Protein AF-A0A260Z8G3-F1 (afdb_monomer_lite)

Organism: Caenorhabditis remanei (NCBI:txid31234)

InterPro domains:
  IPR026906 BspA-type LRR region [PF13306] (5-99)
  IPR032675 Leucine-rich repeat domain superfamily [G3DSA:3.80.10.10] (1-115)

pLDDT: mean 90.2, std 15.9, range [36.41, 98.88]

Structure (mmCIF, N/CA/C/O backbone):
data_AF-A0A260Z8G3-F1
#
_entry.id   AF-A0A260Z8G3-F1
#
loop_
_atom_site.group_PDB
_atom_site.id
_atom_site.type_symbol
_atom_site.label_atom_id
_atom_site.label_alt_id
_atom_site.label_comp_id
_atom_site.label_asym_id
_atom_site.label_entity_id
_atom_site.label_seq_id
_atom_site.pdbx_PDB_ins_code
_atom_site.Cartn_x
_atom_site.Cartn_y
_atom_site.Cartn_z
_atom_site.occupancy
_atom_site.B_iso_or_equiv
_atom_site.auth_seq_id
_atom_site.auth_comp_id
_atom_site.auth_asym_id
_atom_site.auth_atom_id
_atom_site.pdbx_PDB_model_num
ATOM 1 N N . MET A 1 1 ? 9.025 -24.567 10.613 1.00 39.12 1 MET A N 1
ATOM 2 C CA . MET A 1 1 ? 9.818 -23.336 10.811 1.00 39.12 1 MET A CA 1
ATOM 3 C C . MET A 1 1 ? 9.577 -22.472 9.582 1.00 39.12 1 MET A C 1
ATOM 5 O O . MET A 1 1 ? 10.111 -22.785 8.528 1.00 39.12 1 MET A O 1
ATOM 9 N N . TYR A 1 2 ? 8.651 -21.513 9.650 1.00 42.75 2 TYR A N 1
ATOM 10 C CA . TYR A 1 2 ? 8.432 -20.571 8.549 1.00 42.75 2 TYR A CA 1
ATOM 11 C C . TYR A 1 2 ? 9.393 -19.409 8.775 1.00 42.75 2 TYR A C 1
ATOM 13 O O . TYR A 1 2 ? 9.319 -18.761 9.815 1.00 42.75 2 TYR A O 1
ATOM 21 N N . PHE A 1 3 ? 10.336 -19.197 7.861 1.00 52.97 3 PHE A N 1
ATOM 22 C CA . PHE A 1 3 ? 11.191 -18.017 7.909 1.00 52.97 3 PHE A CA 1
ATOM 23 C C . PHE A 1 3 ? 10.322 -16.803 7.574 1.00 52.97 3 PHE A C 1
ATOM 25 O O . PHE A 1 3 ? 9.922 -16.635 6.424 1.00 52.97 3 PHE A O 1
ATOM 32 N N . SER A 1 4 ? 9.981 -15.998 8.579 1.00 67.38 4 SER A N 1
ATOM 33 C CA . SER A 1 4 ? 9.451 -14.656 8.359 1.00 67.38 4 SER A CA 1
ATOM 34 C C . SER A 1 4 ? 10.613 -13.747 7.974 1.00 67.38 4 SER A C 1
ATOM 36 O O . SER A 1 4 ? 11.607 -13.678 8.699 1.00 67.38 4 SER A O 1
ATOM 38 N N . CYS A 1 5 ? 10.517 -13.068 6.834 1.00 82.88 5 CYS A N 1
ATOM 39 C CA . CYS A 1 5 ? 11.496 -12.049 6.466 1.00 82.88 5 CYS A CA 1
ATOM 40 C C . CYS A 1 5 ? 11.109 -10.731 7.144 1.00 82.88 5 CYS A C 1
ATOM 42 O O . CYS A 1 5 ? 10.023 -10.209 6.890 1.00 82.88 5 CYS A O 1
ATOM 44 N N . THR A 1 6 ? 11.976 -10.214 8.013 1.00 91.62 6 THR A N 1
ATOM 45 C CA . THR A 1 6 ? 11.782 -8.908 8.651 1.00 91.62 6 THR A CA 1
ATOM 46 C C . THR A 1 6 ? 12.481 -7.831 7.830 1.00 91.62 6 THR A C 1
ATOM 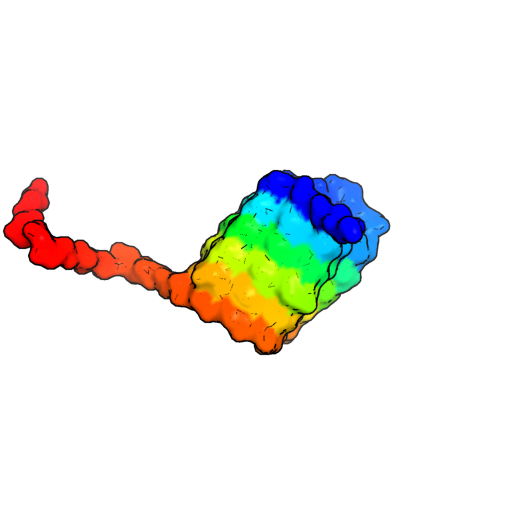48 O O . THR A 1 6 ? 13.683 -7.910 7.581 1.00 91.62 6 THR A O 1
ATOM 51 N N . ILE A 1 7 ? 11.719 -6.823 7.423 1.00 93.75 7 ILE A N 1
ATOM 52 C CA . ILE A 1 7 ? 12.164 -5.642 6.696 1.00 93.75 7 ILE A CA 1
ATOM 53 C C . ILE A 1 7 ? 11.903 -4.450 7.613 1.00 93.75 7 ILE A C 1
ATOM 55 O O . ILE A 1 7 ? 10.758 -4.066 7.833 1.00 93.75 7 ILE A O 1
ATOM 59 N N . SER A 1 8 ? 12.956 -3.847 8.158 1.00 94.94 8 SER A N 1
ATOM 60 C CA . SER A 1 8 ? 12.785 -2.726 9.092 1.00 94.94 8 SER A CA 1
ATOM 61 C C . SER A 1 8 ? 12.137 -1.510 8.429 1.00 94.94 8 SER A C 1
ATOM 63 O O . SER A 1 8 ? 11.346 -0.807 9.047 1.00 94.94 8 SER A O 1
ATOM 65 N N . SER A 1 9 ? 12.443 -1.249 7.158 1.00 96.56 9 SER A N 1
ATOM 66 C CA . SER A 1 9 ? 11.779 -0.183 6.417 1.00 96.56 9 SER A CA 1
ATOM 67 C C . SER A 1 9 ? 11.845 -0.409 4.913 1.00 96.56 9 SER A C 1
ATOM 69 O O . SER A 1 9 ? 12.883 -0.812 4.386 1.00 96.56 9 SER A O 1
ATOM 71 N N . LEU A 1 10 ? 10.751 -0.093 4.222 1.00 98.00 10 LEU A N 1
ATOM 72 C CA . LEU A 1 10 ? 10.799 0.294 2.817 1.00 98.00 10 LEU A CA 1
ATOM 73 C C . LEU A 1 10 ? 11.046 1.800 2.771 1.00 98.00 10 LEU A C 1
ATOM 75 O O . LEU A 1 10 ? 10.143 2.588 3.050 1.00 98.00 10 LEU A O 1
ATOM 79 N N . ALA A 1 11 ? 12.293 2.172 2.488 1.00 97.88 11 ALA A N 1
ATOM 80 C CA . ALA A 1 11 ? 12.735 3.560 2.437 1.00 97.88 11 ALA A CA 1
ATOM 81 C C . ALA A 1 11 ? 12.078 4.324 1.270 1.00 97.88 11 ALA A C 1
ATOM 83 O O . ALA A 1 11 ? 11.607 3.690 0.321 1.00 97.88 11 ALA A O 1
ATOM 84 N N . PRO A 1 12 ? 12.079 5.670 1.289 1.00 98.25 12 PRO A N 1
ATOM 85 C CA . PRO A 1 12 ? 11.629 6.462 0.153 1.00 98.25 12 PRO A CA 1
ATOM 86 C C . PRO A 1 12 ? 12.313 6.008 -1.135 1.00 98.25 12 PRO A C 1
ATOM 88 O O . PRO A 1 12 ? 13.532 5.830 -1.175 1.00 98.25 12 PRO A O 1
ATOM 91 N N . VAL A 1 13 ? 11.522 5.843 -2.192 1.00 96.94 13 VAL A N 1
ATOM 92 C CA . VAL A 1 13 ? 11.999 5.449 -3.518 1.00 96.94 13 VAL A CA 1
ATOM 93 C C . VAL A 1 13 ? 12.770 4.114 -3.536 1.00 96.94 13 VAL A C 1
ATOM 95 O O . VAL A 1 13 ? 13.640 3.905 -4.382 1.00 96.94 13 VAL A O 1
ATOM 98 N N . ALA A 1 14 ? 12.455 3.183 -2.626 1.00 96.44 14 ALA A N 1
ATOM 99 C CA . ALA A 1 14 ? 13.163 1.905 -2.463 1.00 96.44 14 ALA A CA 1
ATOM 100 C C . ALA A 1 14 ? 13.238 1.049 -3.740 1.00 96.44 14 ALA A C 1
ATOM 102 O O . ALA A 1 14 ? 14.128 0.209 -3.868 1.00 96.44 14 ALA A O 1
ATOM 103 N N . PHE A 1 15 ? 12.315 1.263 -4.678 1.00 94.69 15 PHE A N 1
ATOM 104 C CA . PHE A 1 15 ? 12.211 0.515 -5.930 1.00 94.69 15 PHE A CA 1
ATOM 105 C C . PHE A 1 15 ? 12.584 1.346 -7.168 1.00 94.69 15 PHE A C 1
ATOM 107 O O . PHE A 1 15 ? 12.354 0.904 -8.295 1.00 94.69 15 PHE A O 1
ATOM 114 N N . ALA A 1 16 ? 13.170 2.540 -6.995 1.00 89.38 16 ALA A N 1
ATOM 115 C CA . ALA A 1 16 ? 13.643 3.332 -8.130 1.00 89.38 16 ALA A CA 1
ATOM 116 C C . ALA A 1 16 ? 14.647 2.548 -8.984 1.00 89.38 16 ALA A C 1
ATOM 118 O O . ALA A 1 16 ? 15.552 1.884 -8.482 1.00 89.38 16 ALA A O 1
ATOM 119 N N . GLY A 1 17 ? 14.501 2.672 -10.302 1.00 86.19 17 GLY A N 1
ATOM 120 C CA . GLY A 1 17 ? 15.370 2.015 -11.278 1.00 86.19 17 GLY A CA 1
ATOM 121 C C . GLY A 1 17 ? 14.935 0.600 -11.670 1.00 86.19 17 GLY A C 1
ATOM 122 O O . GLY A 1 17 ? 15.459 0.074 -12.655 1.00 86.19 17 GLY A O 1
ATOM 123 N N . LEU A 1 18 ? 13.945 0.008 -10.987 1.00 88.31 18 LEU A N 1
ATOM 124 C CA . LEU A 1 18 ? 13.310 -1.248 -11.401 1.00 88.31 18 LEU A CA 1
ATOM 125 C C . LEU A 1 18 ? 12.391 -1.004 -12.611 1.00 88.31 18 LEU A C 1
ATOM 127 O O . LEU A 1 18 ? 11.181 -0.886 -12.491 1.00 88.31 18 LEU A O 1
ATOM 131 N N . SER A 1 19 ? 13.001 -0.884 -13.788 1.00 80.88 19 SER A N 1
ATOM 132 C CA . SER A 1 19 ? 12.357 -0.470 -15.048 1.00 80.88 19 SER A CA 1
ATOM 133 C C . SER A 1 19 ? 11.759 -1.612 -15.878 1.00 80.88 19 SER A C 1
ATOM 135 O O . SER A 1 19 ? 11.148 -1.354 -16.906 1.00 80.88 19 SER A O 1
ATOM 137 N N . HIS A 1 20 ? 11.978 -2.863 -15.470 1.00 85.50 20 HIS A N 1
ATOM 138 C CA . HIS A 1 20 ? 11.602 -4.062 -16.230 1.00 85.50 20 HIS A CA 1
ATOM 139 C C . HIS A 1 20 ? 10.971 -5.121 -15.315 1.00 85.50 20 HIS A C 1
ATOM 141 O O . HIS A 1 20 ? 11.243 -6.312 -15.464 1.00 85.50 20 HIS A O 1
ATOM 147 N N . ILE A 1 21 ? 10.235 -4.686 -14.290 1.00 91.94 21 ILE A N 1
ATOM 148 C CA . ILE A 1 21 ? 9.548 -5.599 -13.378 1.00 91.94 21 ILE A CA 1
ATOM 149 C C . ILE A 1 21 ? 8.050 -5.531 -13.655 1.00 91.94 21 ILE A C 1
ATOM 151 O O . ILE A 1 21 ? 7.493 -4.444 -13.705 1.00 91.94 21 ILE A O 1
ATOM 155 N N . ASP A 1 22 ? 7.410 -6.688 -13.780 1.00 95.12 22 ASP A N 1
ATOM 156 C CA . ASP A 1 22 ? 5.950 -6.759 -13.940 1.00 95.12 22 ASP A CA 1
ATOM 157 C C . ASP A 1 22 ? 5.273 -7.033 -12.586 1.00 95.12 22 ASP A C 1
ATOM 159 O O . ASP A 1 22 ? 4.118 -6.689 -12.346 1.00 95.12 22 ASP A O 1
ATOM 163 N N . HIS A 1 23 ? 6.014 -7.654 -11.660 1.00 96.50 23 HIS A N 1
ATOM 164 C CA . HIS A 1 23 ? 5.489 -8.193 -10.411 1.00 96.50 23 HIS A CA 1
ATOM 165 C C . HIS A 1 23 ? 6.380 -7.860 -9.210 1.00 96.50 23 HIS A C 1
ATOM 167 O O . HIS A 1 23 ? 7.575 -8.163 -9.212 1.00 96.50 23 HIS A O 1
ATOM 173 N N . LEU A 1 24 ? 5.782 -7.340 -8.134 1.00 95.81 24 LEU A N 1
ATOM 174 C CA . LEU A 1 24 ? 6.442 -7.110 -6.846 1.00 9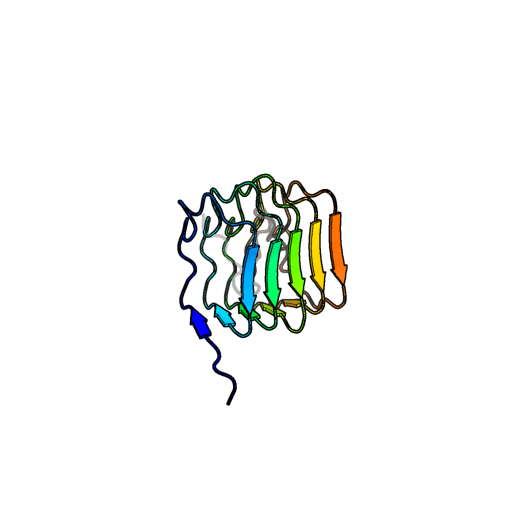5.81 24 LEU A CA 1
ATOM 175 C C . LEU A 1 24 ? 5.673 -7.789 -5.711 1.00 95.81 24 LEU A C 1
ATOM 177 O O . LEU A 1 24 ? 4.500 -7.504 -5.482 1.00 95.81 24 LEU A O 1
ATOM 181 N N . TRP A 1 25 ? 6.311 -8.740 -5.027 1.00 95.38 25 TRP A N 1
ATOM 182 C CA . TRP A 1 25 ? 5.642 -9.622 -4.068 1.00 95.38 25 TRP A CA 1
ATOM 183 C C . TRP A 1 25 ? 6.270 -9.504 -2.675 1.00 95.38 25 TRP A C 1
ATOM 185 O O . TRP A 1 25 ? 7.463 -9.749 -2.501 1.00 95.38 25 TRP A O 1
ATOM 195 N N . PHE A 1 26 ? 5.445 -9.225 -1.667 1.00 95.44 26 PHE A N 1
ATOM 196 C CA . PHE A 1 26 ? 5.795 -9.281 -0.247 1.00 95.44 26 PHE A CA 1
ATOM 197 C C . PHE A 1 26 ? 5.004 -10.411 0.402 1.00 95.44 26 PHE A C 1
ATOM 199 O O . PHE A 1 26 ? 3.783 -10.318 0.544 1.00 95.44 26 PHE A O 1
ATOM 206 N N . ARG A 1 27 ? 5.683 -11.499 0.777 1.00 95.06 27 ARG A N 1
ATOM 207 C CA . ARG A 1 27 ? 5.030 -12.719 1.260 1.00 95.06 27 ARG A CA 1
ATOM 208 C C . ARG A 1 27 ? 5.638 -13.218 2.558 1.00 95.06 27 ARG A C 1
ATOM 210 O O . ARG A 1 27 ? 6.838 -13.473 2.603 1.00 95.06 27 ARG A O 1
ATOM 217 N N . ASN A 1 28 ? 4.788 -13.497 3.550 1.00 94.81 28 ASN A N 1
ATOM 218 C CA . ASN A 1 28 ? 5.218 -13.969 4.872 1.00 94.81 28 ASN A CA 1
ATOM 219 C C . ASN A 1 28 ? 6.289 -13.038 5.473 1.00 94.81 28 ASN A C 1
ATOM 221 O O . ASN A 1 28 ? 7.320 -13.491 5.980 1.00 94.81 28 ASN A O 1
ATOM 225 N N . SER A 1 29 ? 6.062 -11.732 5.352 1.00 95.12 29 SER A N 1
ATOM 226 C CA . SER A 1 29 ? 7.012 -10.700 5.761 1.00 95.12 29 SER A CA 1
ATOM 227 C C . SER A 1 29 ? 6.473 -9.899 6.939 1.00 95.12 29 SER A C 1
ATOM 229 O O . SER A 1 29 ? 5.265 -9.736 7.102 1.00 95.12 29 SER A O 1
ATOM 231 N N . GLN A 1 30 ? 7.385 -9.358 7.736 1.00 96.75 30 GLN A N 1
ATOM 232 C CA . GLN A 1 30 ? 7.091 -8.270 8.656 1.00 96.75 30 GLN A CA 1
ATOM 233 C C . GLN A 1 30 ? 7.795 -7.020 8.142 1.00 96.75 30 GLN A C 1
ATOM 235 O O . GLN A 1 30 ? 9.007 -7.044 7.952 1.00 96.75 30 GLN A O 1
ATOM 240 N N . ILE A 1 31 ? 7.042 -5.954 7.901 1.00 98.00 31 ILE A N 1
ATOM 241 C CA . ILE A 1 31 ? 7.556 -4.659 7.465 1.00 98.00 31 ILE A CA 1
ATOM 242 C C . ILE A 1 31 ? 7.256 -3.660 8.575 1.00 98.00 31 ILE A C 1
ATOM 244 O O . ILE A 1 31 ? 6.091 -3.359 8.814 1.00 98.00 31 ILE A O 1
ATOM 248 N N . ASP A 1 32 ? 8.262 -3.139 9.271 1.00 98.12 32 ASP A N 1
ATOM 249 C CA . ASP A 1 32 ? 7.961 -2.248 10.400 1.00 98.12 32 ASP A CA 1
ATOM 250 C C . ASP A 1 32 ? 7.415 -0.900 9.899 1.00 98.12 32 ASP A C 1
ATOM 252 O O . ASP A 1 32 ? 6.427 -0.396 10.435 1.00 98.12 32 ASP A O 1
ATOM 256 N N . VAL A 1 33 ? 7.995 -0.347 8.826 1.00 98.69 33 VAL A N 1
ATOM 257 C CA . VAL A 1 33 ? 7.549 0.920 8.222 1.00 98.69 33 VAL A CA 1
ATOM 258 C C . VAL A 1 33 ? 7.589 0.871 6.694 1.00 98.69 33 VAL A C 1
ATOM 260 O O . VAL A 1 33 ? 8.621 0.557 6.100 1.00 98.69 33 VAL A O 1
ATOM 263 N N . ILE A 1 34 ? 6.491 1.261 6.048 1.00 98.81 34 ILE A N 1
ATOM 264 C CA . ILE A 1 34 ? 6.482 1.691 4.647 1.00 98.81 34 ILE A CA 1
ATOM 265 C C . ILE A 1 34 ? 6.536 3.215 4.647 1.00 98.81 34 ILE A C 1
ATOM 267 O O . ILE A 1 34 ? 5.550 3.869 4.996 1.00 98.81 34 ILE A O 1
ATOM 271 N N . ALA A 1 35 ? 7.708 3.761 4.323 1.00 98.81 35 ALA A N 1
ATOM 272 C CA . ALA A 1 35 ? 7.970 5.185 4.457 1.00 98.81 35 ALA A CA 1
ATOM 273 C C . ALA A 1 35 ? 7.253 6.011 3.382 1.00 98.81 35 ALA A C 1
ATOM 275 O O . ALA A 1 35 ? 6.859 5.490 2.333 1.00 98.81 35 ALA A O 1
ATOM 276 N N . MET A 1 36 ? 7.128 7.318 3.621 1.00 98.62 36 MET A N 1
ATOM 277 C CA . MET A 1 36 ? 6.651 8.272 2.616 1.00 98.62 36 MET A CA 1
ATOM 278 C C . MET A 1 36 ? 7.382 8.078 1.273 1.00 98.62 36 MET A C 1
ATOM 280 O O . MET A 1 36 ? 8.608 7.999 1.228 1.00 98.62 36 MET A O 1
ATOM 284 N N . GLU A 1 37 ? 6.623 8.032 0.173 1.00 98.19 37 GLU A N 1
ATOM 285 C CA . GLU A 1 37 ? 7.143 7.846 -1.190 1.00 98.19 37 GLU A CA 1
ATOM 286 C C . GLU A 1 37 ? 7.943 6.540 -1.413 1.00 98.19 37 GLU A C 1
ATOM 288 O O . GLU A 1 37 ? 8.719 6.450 -2.364 1.00 98.19 37 GLU A O 1
ATOM 293 N N . ALA A 1 38 ? 7.762 5.494 -0.595 1.00 98.50 38 ALA A N 1
ATOM 294 C CA . ALA A 1 38 ? 8.496 4.229 -0.740 1.00 98.50 38 ALA A CA 1
ATOM 295 C C . ALA A 1 38 ? 8.364 3.578 -2.131 1.00 98.50 38 ALA A C 1
ATOM 297 O O . ALA A 1 38 ? 9.328 3.002 -2.639 1.00 98.50 38 ALA A O 1
ATOM 298 N N . PHE A 1 39 ? 7.194 3.708 -2.762 1.00 97.56 39 PHE A N 1
ATOM 299 C CA . PHE A 1 39 ? 6.896 3.153 -4.090 1.00 97.56 39 PHE A CA 1
ATOM 300 C C . PHE A 1 39 ? 6.933 4.191 -5.225 1.00 97.56 39 PHE A C 1
ATOM 302 O O . PHE A 1 39 ? 6.522 3.904 -6.349 1.00 97.56 39 PHE A O 1
ATOM 309 N N . HIS A 1 40 ? 7.420 5.401 -4.952 1.00 95.69 40 HIS A N 1
ATOM 310 C CA . HIS A 1 40 ? 7.482 6.476 -5.940 1.00 95.69 40 HIS A CA 1
ATOM 311 C C . HIS A 1 40 ? 8.310 6.052 -7.171 1.00 95.69 40 HIS A C 1
ATOM 313 O O . HIS A 1 40 ? 9.354 5.412 -7.043 1.00 95.69 40 HIS A O 1
ATOM 319 N N . TYR A 1 41 ? 7.827 6.435 -8.358 1.00 94.06 41 TYR A N 1
ATOM 320 C CA . TYR A 1 41 ? 8.375 6.132 -9.688 1.00 94.06 41 TYR A CA 1
ATOM 321 C C . TYR A 1 41 ? 8.165 4.705 -10.189 1.00 94.06 41 TYR A C 1
ATOM 323 O O . TYR A 1 41 ? 8.643 4.390 -11.278 1.00 94.06 41 TYR A O 1
ATOM 331 N N . LEU A 1 42 ? 7.433 3.853 -9.469 1.00 94.38 42 LEU A N 1
ATOM 332 C CA . LEU A 1 42 ? 6.964 2.616 -10.082 1.00 94.38 42 LEU A CA 1
ATOM 333 C C . LEU A 1 42 ? 5.961 2.932 -11.190 1.00 94.38 42 LEU A C 1
ATOM 335 O O . LEU A 1 42 ? 4.977 3.648 -10.981 1.00 94.38 42 LEU A O 1
ATOM 339 N N . THR A 1 43 ? 6.244 2.392 -12.372 1.00 94.19 43 THR A N 1
ATOM 340 C CA . THR A 1 43 ? 5.430 2.568 -13.573 1.00 94.19 43 THR A CA 1
ATOM 341 C C . THR A 1 43 ? 5.275 1.249 -14.310 1.00 94.19 43 THR A C 1
ATOM 343 O O . THR A 1 43 ? 6.268 0.530 -14.403 1.00 94.19 43 THR A O 1
ATOM 346 N N . ASN A 1 44 ? 4.108 0.999 -14.910 1.00 95.00 44 ASN A N 1
ATOM 347 C CA . ASN A 1 44 ? 3.831 -0.198 -15.721 1.00 95.00 44 ASN A CA 1
ATOM 348 C C . ASN A 1 44 ? 4.051 -1.500 -14.937 1.00 95.00 44 ASN A C 1
ATOM 350 O O . ASN A 1 44 ? 4.856 -2.337 -15.331 1.00 95.00 44 ASN A O 1
ATOM 354 N N . ILE A 1 45 ? 3.371 -1.626 -13.795 1.00 96.38 45 ILE A N 1
ATOM 355 C CA . ILE A 1 45 ? 3.427 -2.825 -12.953 1.00 96.38 45 ILE A CA 1
ATOM 356 C C . ILE A 1 45 ? 2.085 -3.536 -13.036 1.00 96.38 45 ILE A C 1
ATOM 358 O O . ILE A 1 45 ? 1.063 -2.957 -12.668 1.00 96.38 45 ILE A O 1
ATOM 362 N N . ASP A 1 46 ? 2.100 -4.809 -13.409 1.00 97.56 46 ASP A N 1
ATOM 363 C CA . ASP A 1 46 ? 0.888 -5.617 -13.448 1.00 97.56 46 ASP A CA 1
ATOM 364 C C . ASP A 1 46 ? 0.392 -5.895 -12.017 1.00 97.56 46 ASP A C 1
ATOM 366 O O . ASP A 1 46 ? -0.776 -5.692 -11.693 1.00 97.56 46 ASP A O 1
ATOM 370 N N . TYR A 1 47 ? 1.283 -6.334 -11.115 1.00 97.75 47 TYR A N 1
ATOM 371 C CA . TYR A 1 47 ? 0.885 -6.709 -9.752 1.00 97.75 47 TYR A CA 1
ATOM 372 C C . TYR A 1 47 ? 1.881 -6.278 -8.675 1.00 97.75 47 TYR A C 1
ATOM 374 O O . TYR A 1 47 ? 3.033 -6.717 -8.646 1.00 97.75 47 TYR A O 1
ATOM 382 N N . ILE A 1 48 ? 1.386 -5.535 -7.685 1.00 98.06 48 ILE A N 1
ATOM 383 C CA . ILE A 1 48 ? 2.010 -5.397 -6.366 1.00 98.06 48 ILE A CA 1
ATOM 384 C C . ILE A 1 48 ? 1.172 -6.205 -5.373 1.00 98.06 48 ILE A C 1
ATOM 386 O O . ILE A 1 48 ? 0.003 -5.901 -5.138 1.00 98.06 48 ILE A O 1
ATOM 390 N N . TYR A 1 49 ? 1.757 -7.249 -4.788 1.00 97.94 49 TYR A N 1
ATOM 391 C CA . TYR A 1 49 ? 1.032 -8.214 -3.962 1.00 97.94 49 TYR A CA 1
ATOM 392 C C . TYR A 1 49 ? 1.625 -8.316 -2.557 1.00 97.94 49 TYR A C 1
ATOM 394 O O . TYR A 1 49 ? 2.776 -8.717 -2.383 1.00 97.94 49 TYR A O 1
ATOM 402 N N . PHE A 1 50 ? 0.816 -8.033 -1.541 1.00 98.12 50 PHE A N 1
ATOM 403 C CA . PHE A 1 50 ? 1.095 -8.330 -0.141 1.00 98.12 50 PHE A CA 1
ATOM 404 C C . PHE A 1 50 ? 0.270 -9.549 0.283 1.00 98.12 50 PHE A C 1
ATOM 406 O O . PHE A 1 50 ? -0.956 -9.543 0.171 1.00 98.12 50 PHE A O 1
ATOM 413 N N . HIS A 1 51 ? 0.942 -10.594 0.771 1.00 96.62 51 HIS A N 1
ATOM 414 C CA . HIS A 1 51 ? 0.325 -11.847 1.206 1.00 96.62 51 HIS A CA 1
ATOM 415 C C . HIS A 1 51 ? 0.849 -12.285 2.567 1.00 96.62 51 HIS A C 1
ATOM 417 O O . HIS A 1 51 ? 2.047 -12.559 2.694 1.00 96.62 51 HIS A O 1
ATOM 423 N N . LYS A 1 52 ? -0.035 -12.459 3.555 1.00 95.38 52 LYS A N 1
ATOM 424 C CA . LYS A 1 52 ? 0.361 -12.868 4.914 1.00 95.38 52 LYS A CA 1
ATOM 425 C C . LYS A 1 52 ? 1.480 -11.982 5.462 1.00 95.38 52 LYS A C 1
ATOM 427 O O . LYS A 1 52 ? 2.541 -12.468 5.856 1.00 95.38 52 LYS A O 1
ATOM 432 N N . THR A 1 53 ? 1.264 -10.675 5.401 1.00 97.12 53 THR A N 1
ATOM 433 C CA . THR A 1 53 ? 2.255 -9.663 5.765 1.00 97.12 53 THR A CA 1
ATOM 434 C C . THR A 1 53 ? 1.752 -8.859 6.950 1.00 97.12 53 THR A C 1
ATOM 436 O O . THR A 1 53 ? 0.593 -8.447 6.981 1.00 97.12 53 THR A O 1
ATOM 439 N N . LYS A 1 54 ? 2.648 -8.609 7.904 1.00 97.94 54 LYS A N 1
ATOM 440 C CA . LYS A 1 54 ? 2.425 -7.665 8.996 1.00 97.94 54 LYS A CA 1
ATOM 441 C C . LYS A 1 54 ? 3.130 -6.354 8.682 1.00 97.94 54 LYS A C 1
ATOM 443 O O . LYS A 1 54 ? 4.317 -6.371 8.369 1.00 97.94 54 LYS A O 1
ATOM 448 N N . ILE A 1 55 ? 2.415 -5.241 8.765 1.00 98.62 55 ILE A N 1
ATOM 449 C CA . ILE A 1 55 ? 2.937 -3.901 8.511 1.00 98.62 55 ILE A CA 1
ATOM 450 C C . ILE A 1 55 ? 2.753 -3.066 9.778 1.00 98.62 55 ILE A C 1
ATOM 452 O O . ILE A 1 55 ? 1.636 -2.919 10.263 1.00 98.62 55 ILE A O 1
ATOM 456 N N . GLY A 1 56 ? 3.829 -2.522 10.340 1.00 98.62 56 GLY A N 1
ATOM 457 C CA . GLY A 1 56 ? 3.734 -1.678 11.534 1.00 98.62 56 GLY A CA 1
ATOM 458 C C . GLY A 1 56 ? 3.056 -0.344 11.222 1.00 98.62 56 GLY A C 1
ATOM 459 O O . GLY A 1 56 ? 2.011 -0.024 11.788 1.00 98.62 56 GLY A O 1
ATOM 460 N N . ARG A 1 57 ? 3.623 0.419 10.283 1.00 98.81 57 ARG A N 1
ATOM 461 C CA . ARG A 1 57 ? 3.107 1.728 9.862 1.00 98.81 57 ARG A CA 1
ATOM 462 C C . ARG A 1 57 ? 3.193 1.923 8.351 1.00 98.81 57 ARG A C 1
ATOM 464 O O . ARG A 1 57 ? 4.227 1.647 7.747 1.00 98.81 57 ARG A O 1
ATOM 471 N N . ILE A 1 58 ? 2.125 2.452 7.764 1.00 98.88 58 ILE A N 1
ATOM 472 C CA . ILE A 1 58 ? 2.089 3.008 6.410 1.00 98.88 58 ILE A CA 1
ATOM 473 C C . ILE A 1 58 ? 2.007 4.524 6.553 1.00 98.88 58 ILE A C 1
ATOM 475 O O . ILE A 1 58 ? 1.002 5.054 7.030 1.00 98.88 58 ILE A O 1
ATOM 479 N N . GLU A 1 59 ? 3.082 5.207 6.180 1.00 98.75 59 GLU A N 1
ATOM 480 C CA . GLU A 1 59 ? 3.178 6.659 6.317 1.00 98.75 59 GLU A CA 1
ATOM 481 C C . GLU A 1 59 ? 2.361 7.399 5.253 1.00 98.75 59 GLU A C 1
ATOM 483 O O . GLU A 1 59 ? 1.960 6.847 4.218 1.00 98.75 59 GLU A O 1
ATOM 488 N N . ARG A 1 60 ? 2.127 8.691 5.496 1.00 98.50 60 ARG A N 1
ATOM 489 C CA . ARG A 1 60 ? 1.466 9.570 4.538 1.00 98.50 60 ARG A CA 1
ATOM 490 C C . ARG A 1 60 ? 2.186 9.495 3.197 1.00 98.50 60 ARG A C 1
ATOM 492 O O . ARG A 1 60 ? 3.409 9.599 3.125 1.00 98.50 60 ARG A O 1
ATOM 499 N N . LYS A 1 61 ? 1.415 9.353 2.114 1.00 98.38 61 LYS A N 1
ATOM 500 C CA . LYS A 1 61 ? 1.928 9.256 0.737 1.00 98.38 61 LYS A CA 1
ATOM 501 C C . LYS A 1 61 ? 2.924 8.107 0.499 1.00 98.38 61 LYS A C 1
ATOM 503 O O . LYS A 1 61 ? 3.693 8.166 -0.464 1.00 98.38 61 LYS A O 1
ATOM 508 N N . ALA A 1 62 ? 2.926 7.063 1.329 1.00 98.75 62 ALA A N 1
ATOM 509 C CA . ALA A 1 62 ? 3.790 5.891 1.163 1.00 98.75 62 ALA A CA 1
ATOM 510 C C . ALA A 1 62 ? 3.667 5.224 -0.221 1.00 98.75 62 ALA A C 1
ATOM 512 O O . ALA A 1 62 ? 4.667 4.842 -0.829 1.00 98.75 62 ALA A O 1
ATOM 513 N N . PHE A 1 63 ? 2.445 5.159 -0.747 1.00 98.44 63 PHE A N 1
ATOM 514 C CA . PHE A 1 63 ? 2.111 4.626 -2.065 1.00 98.44 63 PHE A CA 1
ATOM 515 C C . PHE A 1 63 ? 1.767 5.742 -3.051 1.00 98.44 63 PHE A C 1
ATOM 517 O O . PHE A 1 63 ? 0.874 5.556 -3.869 1.00 98.44 63 PHE A O 1
ATOM 524 N N . SER A 1 64 ? 2.384 6.921 -2.956 1.00 97.12 64 SER A N 1
ATOM 525 C CA . SER A 1 64 ? 2.103 8.035 -3.874 1.00 97.12 64 SER A CA 1
ATOM 526 C C . SER A 1 64 ? 2.904 7.951 -5.175 1.00 97.12 64 SER A C 1
ATOM 528 O O . SER A 1 64 ? 3.999 7.386 -5.208 1.00 97.12 64 SER A O 1
ATOM 530 N N . LYS A 1 65 ? 2.369 8.570 -6.237 1.00 95.75 65 LYS A N 1
ATOM 531 C CA . LYS A 1 65 ? 3.023 8.733 -7.547 1.00 95.75 65 LYS A CA 1
ATOM 532 C C . LYS A 1 65 ? 3.495 7.409 -8.168 1.00 95.75 65 LYS A C 1
ATOM 534 O O . LYS A 1 65 ? 4.581 7.339 -8.751 1.00 95.75 65 LYS A O 1
ATOM 539 N N . MET A 1 66 ? 2.677 6.371 -8.024 1.00 96.19 66 MET A N 1
ATOM 540 C CA . MET A 1 66 ? 2.745 5.168 -8.850 1.00 96.19 66 MET A CA 1
ATOM 541 C C . MET A 1 66 ? 1.842 5.370 -10.068 1.00 96.19 66 MET A C 1
ATOM 543 O O . MET A 1 66 ? 0.741 5.905 -9.923 1.00 96.19 66 MET A O 1
ATOM 547 N N . TYR A 1 67 ? 2.285 4.953 -11.250 1.00 95.50 67 TYR A N 1
ATOM 548 C CA . TYR A 1 67 ? 1.541 5.177 -12.493 1.00 95.50 67 TYR A CA 1
ATOM 549 C C . TYR A 1 67 ? 1.346 3.873 -13.257 1.00 95.50 67 TYR A C 1
ATOM 551 O O . TYR A 1 67 ? 2.270 3.075 -13.341 1.00 95.50 67 TYR A O 1
ATOM 559 N N . GLN A 1 68 ? 0.174 3.676 -13.866 1.00 95.62 68 GLN A N 1
ATOM 560 C CA . GLN A 1 68 ? -0.115 2.468 -14.655 1.00 95.62 68 GLN A CA 1
ATOM 561 C C . GLN A 1 68 ? 0.136 1.185 -13.840 1.00 95.62 68 GLN A C 1
ATOM 563 O O . GLN A 1 68 ? 0.923 0.326 -14.238 1.00 95.62 68 GLN A O 1
ATOM 568 N N . ILE A 1 69 ? -0.457 1.123 -12.645 1.00 97.62 69 ILE A N 1
ATOM 569 C CA . ILE A 1 69 ? -0.446 -0.079 -11.812 1.00 97.62 69 ILE A CA 1
ATOM 570 C C . ILE A 1 69 ? -1.764 -0.805 -12.040 1.00 97.62 69 ILE A C 1
ATOM 572 O O . ILE A 1 69 ? -2.815 -0.249 -11.717 1.00 97.62 69 ILE A O 1
ATOM 576 N N . ASP A 1 70 ? -1.727 -2.028 -12.559 1.00 98.31 70 ASP A N 1
ATOM 577 C CA . ASP A 1 70 ? -2.967 -2.753 -12.844 1.00 98.31 70 ASP A CA 1
ATOM 578 C C . ASP A 1 70 ? -3.613 -3.226 -11.533 1.00 98.31 70 ASP A C 1
ATOM 580 O O . ASP A 1 70 ? -4.797 -2.990 -11.273 1.00 98.31 70 ASP A O 1
ATOM 584 N N . HIS A 1 71 ? -2.812 -3.825 -10.648 1.00 98.50 71 HIS A N 1
ATOM 585 C CA . HIS A 1 71 ? -3.319 -4.436 -9.426 1.00 98.50 71 HIS A CA 1
ATOM 586 C C . HIS A 1 71 ? -2.433 -4.165 -8.203 1.00 98.50 71 HIS A C 1
ATOM 588 O O . HIS A 1 71 ? -1.268 -4.563 -8.147 1.00 98.50 71 HIS A O 1
ATOM 594 N N . LEU A 1 72 ? -3.018 -3.564 -7.162 1.00 98.62 72 LEU A N 1
ATOM 595 C CA . LEU A 1 72 ? -2.436 -3.498 -5.819 1.00 98.62 72 LE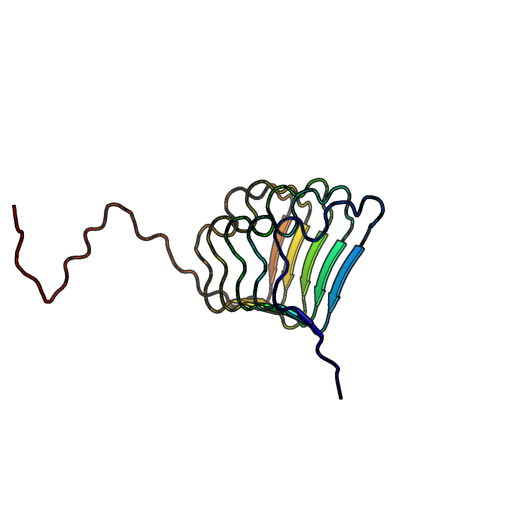U A CA 1
ATOM 596 C C . LEU A 1 72 ? -3.286 -4.317 -4.851 1.00 98.62 72 LEU A C 1
ATOM 598 O O . LEU A 1 72 ? -4.407 -3.939 -4.503 1.00 98.62 72 LEU A O 1
ATOM 602 N N . TYR A 1 73 ? -2.746 -5.443 -4.398 1.00 98.56 73 TYR A N 1
ATOM 603 C CA . TYR A 1 73 ? -3.479 -6.419 -3.602 1.00 98.56 73 TYR A CA 1
ATOM 604 C C . TYR A 1 73 ? -2.873 -6.599 -2.211 1.00 98.56 73 TYR A C 1
ATOM 606 O O . TYR A 1 73 ? -1.704 -6.944 -2.063 1.00 98.56 73 TYR A O 1
ATOM 614 N N . PHE A 1 74 ? -3.713 -6.452 -1.191 1.00 98.31 74 PHE A N 1
ATOM 615 C CA . PHE A 1 74 ? -3.466 -6.881 0.181 1.00 98.31 74 PHE A CA 1
ATOM 616 C C . PHE A 1 74 ? -4.408 -8.046 0.467 1.00 98.31 74 PHE A C 1
ATOM 618 O O . PHE A 1 74 ? -5.614 -7.839 0.613 1.00 98.31 74 PHE A O 1
ATOM 625 N N . LYS A 1 75 ? -3.885 -9.275 0.479 1.00 96.12 75 LYS A N 1
ATOM 626 C CA . LYS A 1 75 ? -4.706 -10.489 0.566 1.00 96.12 75 LYS A CA 1
ATOM 627 C C . LYS A 1 75 ? -4.186 -11.475 1.601 1.00 96.12 75 LYS A C 1
ATOM 629 O O . LYS A 1 75 ? -2.982 -11.647 1.757 1.00 96.12 75 LYS A O 1
ATOM 634 N N . ASP A 1 76 ? -5.120 -12.186 2.224 1.00 91.19 76 ASP A N 1
ATOM 635 C CA . ASP A 1 76 ? -4.889 -13.306 3.140 1.00 91.19 76 ASP A CA 1
ATOM 636 C C . ASP A 1 76 ? -4.048 -12.939 4.374 1.00 91.19 76 ASP A C 1
ATOM 638 O O . ASP A 1 76 ? -2.820 -13.027 4.362 1.00 91.19 76 ASP A O 1
ATOM 642 N N . SER A 1 77 ? -4.727 -12.613 5.477 1.00 92.88 77 SER A N 1
ATOM 643 C CA . SER A 1 77 ? -4.114 -12.335 6.787 1.00 92.88 77 SER A CA 1
ATOM 644 C C . SER A 1 77 ? -3.115 -11.180 6.742 1.00 92.88 77 SER A C 1
ATOM 646 O O . SER A 1 77 ? -1.924 -11.351 7.008 1.00 92.88 77 SER A O 1
ATOM 648 N N . ILE A 1 78 ? -3.613 -9.997 6.395 1.00 98.00 78 ILE A N 1
ATOM 649 C CA . ILE A 1 78 ? -2.833 -8.764 6.465 1.00 98.00 78 ILE A CA 1
ATOM 650 C C . ILE A 1 78 ? -3.142 -8.062 7.786 1.00 98.00 78 ILE A C 1
ATOM 652 O O . ILE A 1 78 ? -4.302 -7.787 8.086 1.00 98.00 78 ILE A O 1
ATOM 656 N N . GLU A 1 79 ? -2.102 -7.758 8.555 1.00 98.31 79 GLU A N 1
ATOM 657 C CA . GLU A 1 79 ? -2.195 -6.957 9.779 1.00 98.31 79 GLU A CA 1
ATOM 658 C C . GLU A 1 79 ? -1.476 -5.631 9.554 1.00 98.31 79 GLU A C 1
ATOM 660 O O . GLU A 1 79 ? -0.303 -5.631 9.182 1.00 98.31 79 GLU A O 1
ATOM 665 N N . ILE A 1 80 ? -2.155 -4.510 9.790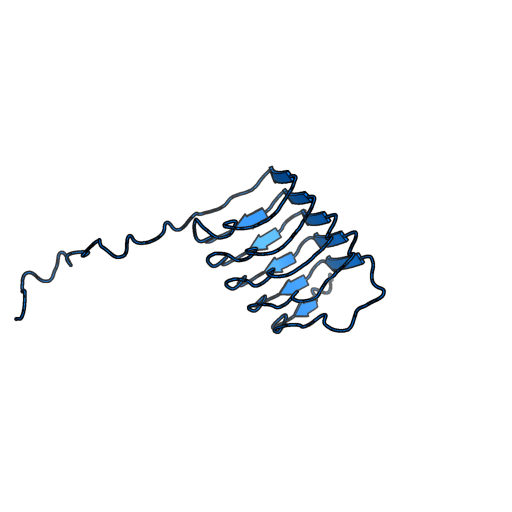 1.00 98.69 80 ILE A N 1
ATOM 666 C CA . ILE A 1 80 ? -1.570 -3.172 9.692 1.00 98.69 80 ILE A CA 1
ATOM 667 C C . ILE A 1 80 ? -1.791 -2.441 11.016 1.00 98.69 80 ILE A C 1
ATOM 669 O O . ILE A 1 80 ? -2.930 -2.271 11.439 1.00 98.69 80 ILE A O 1
ATOM 673 N N . GLY A 1 81 ? -0.717 -1.996 11.668 1.00 98.69 81 GLY A N 1
ATOM 674 C CA . GLY A 1 81 ? -0.819 -1.236 12.917 1.00 98.69 81 GLY A CA 1
ATOM 675 C C . GLY A 1 81 ? -1.397 0.159 12.682 1.00 98.69 81 GLY A C 1
ATOM 676 O O . GLY A 1 81 ? -2.407 0.537 13.268 1.00 98.69 81 GLY A O 1
ATOM 677 N N . MET A 1 82 ? -0.797 0.929 11.773 1.00 98.56 82 MET A N 1
ATOM 678 C CA . MET A 1 82 ? -1.270 2.280 11.470 1.00 98.56 82 MET A CA 1
ATOM 679 C C . MET A 1 82 ? -1.202 2.622 9.982 1.00 98.56 82 MET A C 1
ATOM 681 O O . MET A 1 82 ? -0.200 2.330 9.330 1.00 98.56 82 MET A O 1
ATOM 685 N N . ILE A 1 83 ? -2.228 3.305 9.470 1.00 98.75 83 ILE A N 1
ATOM 686 C CA . ILE A 1 83 ? -2.197 3.998 8.176 1.00 98.75 83 ILE A CA 1
ATOM 687 C C . ILE A 1 83 ? -2.439 5.490 8.389 1.00 98.75 83 ILE A C 1
ATOM 689 O O . ILE A 1 83 ? -3.464 5.902 8.934 1.00 98.75 83 ILE A O 1
ATOM 693 N N . GLU A 1 84 ? -1.495 6.305 7.938 1.00 98.25 84 GLU A N 1
ATOM 694 C CA . GLU A 1 84 ? -1.600 7.761 7.981 1.00 98.25 84 GLU A CA 1
ATOM 695 C C . GLU A 1 84 ? -2.464 8.325 6.837 1.00 98.25 84 GLU A C 1
ATOM 697 O O . GLU A 1 84 ? -2.898 7.623 5.919 1.00 98.25 84 GLU A O 1
ATOM 702 N N . SER A 1 85 ? -2.740 9.628 6.897 1.00 97.38 85 SER A N 1
ATOM 703 C CA . SER A 1 85 ? -3.548 10.330 5.899 1.00 97.38 85 SER A CA 1
ATOM 704 C C . SER A 1 85 ? -2.942 10.241 4.497 1.00 97.38 85 SER A C 1
ATOM 706 O O . SER A 1 85 ? -1.725 10.223 4.335 1.00 97.38 85 SER A O 1
ATOM 708 N N . GLU A 1 86 ? -3.786 10.228 3.459 1.00 97.81 86 GLU A N 1
ATOM 709 C CA . GLU A 1 86 ? -3.352 10.318 2.056 1.00 97.81 86 GLU A CA 1
ATOM 710 C C . GLU A 1 86 ? -2.281 9.279 1.646 1.00 97.81 86 GLU A C 1
ATOM 712 O O . GLU A 1 86 ? -1.457 9.546 0.767 1.00 97.81 86 GLU A O 1
ATOM 717 N N . ALA A 1 87 ? -2.255 8.099 2.275 1.00 98.62 87 ALA A N 1
ATOM 718 C CA . ALA A 1 87 ? -1.256 7.054 2.034 1.00 98.62 87 ALA A CA 1
ATOM 719 C C . ALA A 1 87 ? -1.111 6.678 0.545 1.00 98.62 87 ALA A C 1
ATOM 721 O O . ALA A 1 87 ? -0.000 6.400 0.092 1.00 98.62 87 ALA A O 1
ATOM 722 N N . PHE A 1 88 ? -2.206 6.741 -0.220 1.00 98.44 88 PHE A N 1
ATOM 723 C CA . PHE A 1 88 ? -2.267 6.399 -1.650 1.00 98.44 88 PHE A CA 1
ATOM 724 C C . PHE A 1 88 ? -2.458 7.613 -2.579 1.00 98.44 88 PHE A C 1
ATOM 726 O O . PHE A 1 88 ? -2.726 7.454 -3.770 1.00 98.44 88 PHE A O 1
ATOM 733 N N . SER A 1 89 ? -2.351 8.836 -2.051 1.00 97.88 89 SER A N 1
ATOM 734 C CA . SER A 1 89 ? -2.658 10.054 -2.808 1.00 97.88 89 SER A CA 1
ATOM 735 C C . SER A 1 89 ? -1.763 10.216 -4.039 1.00 97.88 89 SER A C 1
ATOM 737 O O . SER A 1 89 ? -0.537 10.159 -3.944 1.00 97.88 89 SER A O 1
ATOM 739 N N . GLY A 1 90 ? -2.372 10.560 -5.174 1.00 97.00 90 GLY A N 1
ATOM 740 C CA . GLY A 1 90 ? -1.670 10.878 -6.419 1.00 97.00 90 GLY A CA 1
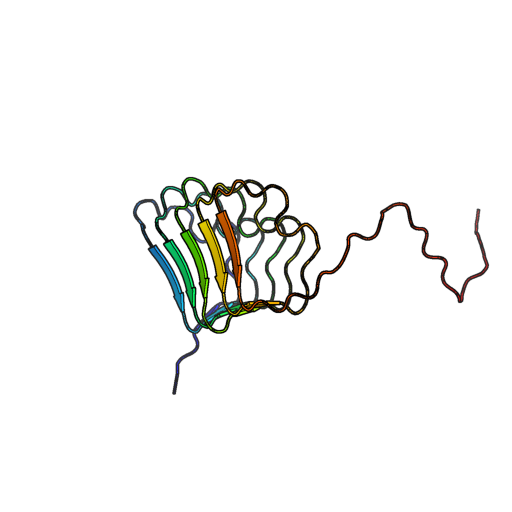ATOM 741 C C . GLY A 1 90 ? -1.131 9.661 -7.170 1.00 97.00 90 GLY A C 1
ATOM 742 O O . GLY A 1 90 ? -0.247 9.828 -8.006 1.00 97.00 90 GLY A O 1
ATOM 743 N N . SER A 1 91 ? -1.619 8.462 -6.857 1.00 97.50 91 SER A N 1
ATOM 744 C CA . SER A 1 91 ? -1.301 7.237 -7.596 1.00 97.50 91 SER A CA 1
ATOM 745 C C . SER A 1 91 ? -2.445 6.800 -8.489 1.00 97.50 91 SER A C 1
ATOM 747 O O . SER A 1 91 ? -3.607 6.974 -8.126 1.00 97.50 91 SER A O 1
ATOM 749 N N . GLN A 1 92 ? -2.084 6.204 -9.624 1.00 98.06 92 GLN A N 1
ATOM 750 C CA . GLN A 1 92 ? -2.992 5.633 -10.612 1.00 98.06 92 GLN A CA 1
ATOM 751 C C . GLN A 1 92 ? -2.942 4.110 -10.527 1.00 98.06 92 GLN A C 1
ATOM 753 O O . GLN A 1 92 ? -1.938 3.497 -10.902 1.00 98.06 92 GLN A O 1
ATOM 758 N N . ILE A 1 93 ? -4.008 3.519 -9.993 1.00 98.06 93 ILE A N 1
ATOM 759 C CA . ILE A 1 93 ? -4.107 2.085 -9.711 1.00 98.06 93 ILE A CA 1
ATOM 760 C C . ILE A 1 93 ? -5.437 1.577 -10.255 1.00 98.06 93 ILE A C 1
ATOM 762 O O . ILE A 1 93 ? -6.482 1.928 -9.718 1.00 98.06 93 ILE A O 1
ATOM 766 N N . ASP A 1 94 ? -5.438 0.723 -11.269 1.00 98.44 94 ASP A N 1
ATOM 767 C CA . ASP A 1 94 ? -6.685 0.218 -11.848 1.00 98.44 94 ASP A CA 1
ATOM 768 C C . ASP A 1 94 ? -7.538 -0.498 -10.794 1.00 98.44 94 ASP A C 1
ATOM 770 O O . ASP A 1 94 ? -8.702 -0.139 -10.595 1.00 98.44 94 ASP A O 1
ATOM 774 N N . GLU A 1 95 ? -6.954 -1.441 -10.053 1.00 98.62 95 GLU A N 1
ATOM 775 C CA . GLU A 1 95 ? -7.654 -2.160 -8.996 1.00 98.62 95 GLU A CA 1
ATOM 776 C C . GLU A 1 95 ? -6.864 -2.221 -7.679 1.00 98.62 95 GLU A C 1
ATOM 778 O O . GLU A 1 95 ? -5.812 -2.854 -7.577 1.00 98.62 95 GLU A O 1
ATOM 783 N N . LEU A 1 96 ? -7.427 -1.618 -6.629 1.00 98.56 96 LEU A N 1
ATOM 784 C CA . LEU A 1 96 ? -6.990 -1.786 -5.245 1.00 98.56 96 LEU A CA 1
ATOM 785 C C . LEU A 1 96 ? -7.909 -2.789 -4.538 1.00 98.56 96 LEU A C 1
ATOM 787 O O . LEU A 1 96 ? -9.085 -2.504 -4.314 1.00 98.56 96 LEU A O 1
ATOM 791 N N . ILE A 1 97 ? -7.375 -3.945 -4.135 1.00 98.56 97 ILE A N 1
ATOM 792 C CA . ILE A 1 97 ? -8.115 -4.922 -3.318 1.00 98.56 97 ILE A CA 1
ATOM 793 C C . ILE A 1 97 ? -7.464 -5.064 -1.950 1.00 98.56 97 ILE A C 1
ATOM 795 O O . ILE A 1 97 ? -6.296 -5.432 -1.837 1.00 98.56 97 ILE A O 1
ATOM 799 N N . MET A 1 98 ? -8.271 -4.879 -0.913 1.00 98.25 98 MET A N 1
ATOM 800 C CA . MET A 1 98 ? -7.977 -5.296 0.451 1.00 98.25 98 MET A CA 1
ATOM 801 C C . MET A 1 98 ? -8.953 -6.419 0.818 1.00 98.25 98 MET A C 1
ATOM 803 O O . MET A 1 98 ? -10.156 -6.185 0.903 1.00 98.25 98 MET A O 1
ATOM 807 N N . ASP A 1 99 ? -8.452 -7.645 0.980 1.00 97.62 99 ASP A N 1
ATOM 808 C CA . ASP A 1 99 ? -9.253 -8.815 1.359 1.00 97.62 99 ASP A CA 1
ATOM 809 C C . ASP A 1 99 ? -8.635 -9.544 2.557 1.00 97.62 99 ASP A C 1
ATOM 811 O O . ASP A 1 99 ? -7.512 -10.049 2.482 1.00 97.62 99 ASP A O 1
ATOM 815 N N . GLY A 1 100 ? -9.358 -9.588 3.677 1.00 96.62 100 GLY A N 1
ATOM 816 C CA . GLY A 1 100 ? -8.843 -10.174 4.917 1.00 96.62 100 GLY A CA 1
ATOM 817 C C . GLY A 1 100 ? -7.768 -9.302 5.572 1.00 96.62 100 GLY A C 1
ATOM 818 O O . GLY A 1 100 ? -6.731 -9.815 6.005 1.00 96.62 100 GLY A O 1
ATOM 819 N N . VAL A 1 101 ? -8.004 -7.985 5.597 1.00 98.38 101 VAL A N 1
ATOM 820 C CA . VAL A 1 101 ? -7.099 -6.979 6.176 1.00 98.38 101 VAL A CA 1
ATOM 821 C C . VAL A 1 101 ? -7.644 -6.476 7.510 1.00 98.38 101 VAL A C 1
ATOM 823 O O . VAL A 1 101 ? -8.752 -5.944 7.573 1.00 98.38 101 VAL A O 1
ATOM 826 N N . THR A 1 102 ? -6.841 -6.577 8.562 1.00 98.44 102 THR A N 1
ATOM 827 C CA . THR A 1 102 ? -7.106 -5.937 9.854 1.00 98.44 102 THR A CA 1
ATOM 828 C C . THR A 1 102 ? -6.201 -4.723 10.001 1.00 98.44 102 THR A C 1
ATOM 830 O O . THR A 1 102 ? -4.985 -4.843 9.869 1.00 98.44 102 THR A O 1
ATOM 833 N N . ILE A 1 103 ? -6.789 -3.563 10.280 1.00 98.44 103 ILE A N 1
ATOM 834 C CA . ILE A 1 103 ? -6.081 -2.301 10.484 1.00 98.44 103 ILE A CA 1
ATOM 835 C C . ILE A 1 103 ? -6.431 -1.766 11.873 1.00 98.44 103 ILE A C 1
ATOM 837 O O . ILE A 1 103 ? -7.594 -1.440 12.129 1.00 98.44 103 ILE A O 1
ATOM 841 N N . GLU A 1 104 ? -5.438 -1.685 12.763 1.00 98.38 104 GLU A N 1
ATOM 842 C CA . GLU A 1 104 ? -5.643 -1.239 14.151 1.00 98.38 104 GLU A CA 1
ATOM 843 C C . GLU A 1 104 ? -5.979 0.258 14.229 1.00 98.38 104 GLU A C 1
ATOM 845 O O . GLU A 1 104 ? -6.741 0.667 15.100 1.00 98.38 104 GLU A O 1
ATOM 850 N N . SER A 1 105 ? -5.445 1.073 13.314 1.00 98.00 105 SER A N 1
ATOM 851 C CA . SER A 1 105 ? -5.751 2.501 13.197 1.00 98.00 105 SER A CA 1
ATOM 852 C C . SER A 1 105 ? -5.513 3.007 11.773 1.00 98.00 105 SER A C 1
ATOM 854 O O . SER A 1 105 ? -4.422 2.861 11.228 1.00 98.00 105 SER A O 1
ATOM 856 N N . ALA A 1 106 ? -6.510 3.623 11.146 1.00 98.38 106 ALA A N 1
ATOM 857 C CA . ALA A 1 106 ? -6.357 4.294 9.858 1.00 98.38 106 ALA A CA 1
ATOM 858 C C . ALA A 1 106 ? -6.961 5.691 9.911 1.00 98.38 106 ALA A C 1
ATOM 860 O O . ALA A 1 106 ? -8.119 5.854 10.280 1.00 98.38 106 ALA A O 1
ATOM 861 N N . HIS A 1 107 ? -6.207 6.701 9.498 1.00 97.44 107 HIS A N 1
ATOM 862 C CA . HIS A 1 107 ? -6.754 8.041 9.327 1.00 97.44 107 HIS A CA 1
ATOM 863 C C . HIS A 1 107 ? -7.860 8.043 8.255 1.00 97.44 107 HIS A C 1
ATOM 865 O O . HIS A 1 107 ? -7.658 7.467 7.192 1.00 97.44 107 HIS A O 1
ATOM 871 N N . ASP A 1 108 ? -8.994 8.714 8.475 1.00 96.19 108 ASP A N 1
ATOM 872 C CA . ASP A 1 108 ? -10.176 8.683 7.585 1.00 96.19 108 ASP A CA 1
ATOM 873 C C . ASP A 1 108 ? -9.900 9.067 6.110 1.00 96.19 108 ASP A C 1
ATOM 875 O O . ASP A 1 108 ? -10.564 8.575 5.199 1.00 96.19 108 ASP A O 1
ATOM 879 N N . THR A 1 109 ? -8.882 9.891 5.852 1.00 96.81 109 THR A N 1
ATOM 880 C CA . THR A 1 109 ? -8.436 10.285 4.5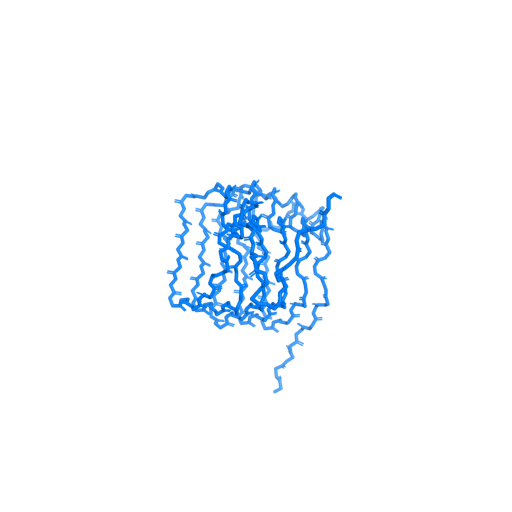03 1.00 96.81 109 THR A CA 1
ATOM 881 C C . THR A 1 109 ? -7.333 9.413 3.898 1.00 96.81 109 THR A C 1
ATOM 883 O O . THR A 1 109 ? -6.700 9.830 2.929 1.00 96.81 109 THR A O 1
ATOM 886 N N . PHE A 1 110 ? -7.039 8.222 4.420 1.00 97.94 110 PHE A N 1
ATOM 887 C CA . PHE A 1 110 ? -5.934 7.407 3.889 1.00 97.94 110 PHE A CA 1
ATOM 888 C C . PHE A 1 110 ? -6.070 7.052 2.393 1.00 97.94 110 PHE A C 1
ATOM 890 O O . PHE A 1 110 ? -5.062 6.960 1.693 1.00 97.94 110 PHE A O 1
ATOM 897 N N . LEU A 1 111 ? -7.304 6.929 1.888 1.00 97.75 111 LEU A N 1
ATOM 898 C CA . LEU A 1 111 ? -7.619 6.716 0.466 1.00 97.75 111 LEU A CA 1
ATOM 899 C C . LEU A 1 111 ? -7.893 8.014 -0.313 1.00 97.75 111 LEU A C 1
ATOM 901 O O . LEU A 1 111 ? -8.286 7.965 -1.475 1.00 97.75 111 LEU A O 1
ATOM 905 N N . LEU A 1 112 ? -7.735 9.188 0.298 1.00 96.81 112 LEU A N 1
ATOM 906 C CA . LEU A 1 112 ? -8.021 10.450 -0.378 1.00 96.81 112 LEU A CA 1
ATOM 907 C C . LEU A 1 112 ? -7.059 10.663 -1.560 1.00 96.81 112 LEU A C 1
ATOM 909 O O . LEU A 1 112 ? -5.850 10.470 -1.430 1.00 96.81 112 LEU A O 1
ATOM 913 N N . ASN A 1 113 ? -7.608 11.119 -2.690 1.00 97.25 113 ASN A N 1
ATOM 914 C CA . ASN A 1 113 ? -6.889 11.432 -3.933 1.00 97.25 113 ASN A CA 1
ATOM 915 C C . ASN A 1 113 ? -6.177 10.242 -4.600 1.00 97.25 113 ASN A C 1
ATOM 917 O O . ASN A 1 113 ? -5.222 10.452 -5.352 1.00 97.25 113 ASN A O 1
ATOM 921 N N . ILE A 1 114 ? -6.604 9.007 -4.339 1.00 97.38 114 ILE A N 1
ATOM 922 C CA . ILE A 1 114 ? -6.246 7.878 -5.202 1.00 97.38 114 ILE A CA 1
ATOM 923 C C . ILE A 1 114 ? -7.036 7.968 -6.518 1.00 97.38 114 ILE A C 1
ATOM 925 O O . ILE A 1 114 ? -8.245 8.197 -6.503 1.00 97.38 114 ILE A O 1
ATOM 929 N N . ASP A 1 115 ? -6.358 7.794 -7.651 1.00 97.94 115 ASP A N 1
ATOM 930 C CA . ASP A 1 115 ? -6.983 7.612 -8.962 1.00 97.94 115 ASP A CA 1
ATOM 931 C C . ASP A 1 115 ? -7.092 6.105 -9.209 1.00 97.94 115 ASP A C 1
ATOM 933 O O . ASP A 1 115 ? -6.120 5.447 -9.582 1.00 97.94 115 ASP A O 1
ATOM 937 N N . SER A 1 116 ? -8.250 5.528 -8.883 1.00 97.31 116 SER A N 1
ATOM 938 C CA . SER A 1 116 ? -8.482 4.096 -9.043 1.00 97.31 116 SER A CA 1
ATOM 939 C C . SER A 1 116 ? -9.815 3.796 -9.698 1.00 97.31 116 SER A C 1
ATOM 941 O O . SER A 1 116 ? -10.829 4.407 -9.360 1.00 97.31 116 SER A O 1
ATOM 943 N N . LYS A 1 117 ? -9.824 2.828 -10.625 1.00 97.50 117 LYS A N 1
ATOM 944 C CA . LYS A 1 117 ? -11.061 2.387 -11.285 1.00 97.50 117 LYS A CA 1
ATOM 945 C C . LYS A 1 117 ? -11.928 1.595 -10.315 1.00 97.50 117 LYS A C 1
ATOM 947 O O . LYS A 1 117 ? -13.139 1.788 -10.289 1.00 97.50 117 LYS A O 1
ATOM 952 N N . ASN A 1 118 ? -11.310 0.725 -9.516 1.00 96.88 118 ASN A N 1
ATOM 953 C CA . ASN A 1 118 ? -11.988 -0.128 -8.551 1.00 96.88 118 ASN A CA 1
ATOM 954 C C . ASN A 1 118 ? -11.205 -0.184 -7.237 1.00 96.88 118 ASN A C 1
ATOM 956 O O . ASN A 1 118 ? -10.072 -0.650 -7.191 1.00 96.88 118 ASN A O 1
ATOM 960 N N . THR A 1 119 ? -11.848 0.208 -6.139 1.00 97.81 119 THR A N 1
ATOM 961 C CA . THR A 1 119 ? -11.344 -0.042 -4.784 1.00 97.81 119 THR A CA 1
ATOM 962 C C . THR A 1 119 ? -12.308 -0.970 -4.061 1.00 97.81 119 THR A C 1
ATOM 964 O O . THR A 1 119 ? -13.482 -0.649 -3.882 1.00 97.81 119 THR A O 1
ATOM 967 N N . ILE A 1 120 ? -11.820 -2.143 -3.666 1.00 98.06 120 ILE A N 1
ATOM 968 C CA . ILE A 1 120 ? -12.617 -3.216 -3.076 1.00 98.06 120 ILE A CA 1
ATOM 969 C C . ILE A 1 120 ? -12.057 -3.545 -1.696 1.00 98.06 120 ILE A C 1
ATOM 971 O O . ILE A 1 120 ? -10.899 -3.931 -1.559 1.00 98.06 120 ILE A O 1
ATOM 975 N N . MET A 1 121 ? -12.914 -3.458 -0.682 1.00 96.94 121 MET A N 1
ATOM 976 C CA . MET A 1 121 ? -12.615 -3.878 0.685 1.00 96.94 121 MET A CA 1
ATOM 977 C C . MET A 1 121 ? -13.542 -5.026 1.069 1.00 96.94 121 MET A C 1
ATOM 979 O O . MET A 1 121 ? -14.763 -4.868 1.092 1.00 96.94 121 MET A O 1
ATOM 983 N N . LYS A 1 122 ? -12.970 -6.198 1.334 1.00 96.56 122 LYS A N 1
ATOM 984 C CA . LYS A 1 122 ? -13.684 -7.426 1.698 1.00 96.56 122 LYS A CA 1
ATOM 985 C C . LYS A 1 122 ? -13.075 -7.996 2.963 1.00 96.56 122 LYS A C 1
ATOM 987 O O . LYS A 1 122 ? -11.862 -8.001 3.125 1.00 96.56 122 LYS A O 1
ATOM 992 N N . ASN A 1 123 ? -13.917 -8.493 3.864 1.00 96.75 123 ASN A N 1
ATOM 993 C CA . ASN A 1 123 ? -13.447 -9.131 5.097 1.00 96.75 123 ASN A CA 1
ATOM 994 C C . ASN A 1 123 ? -12.429 -8.258 5.865 1.00 96.75 123 ASN A C 1
ATOM 996 O O . ASN A 1 123 ? -11.477 -8.774 6.445 1.00 96.75 123 ASN A O 1
ATOM 1000 N N . CYS A 1 124 ? -12.598 -6.931 5.810 1.00 96.56 124 CYS A N 1
ATOM 1001 C CA . CYS A 1 124 ? -11.708 -5.982 6.462 1.00 96.56 124 CYS A CA 1
ATOM 1002 C C . CYS A 1 124 ? -12.265 -5.575 7.827 1.00 96.56 124 CYS A C 1
ATOM 1004 O O . CYS A 1 124 ? -13.464 -5.335 7.965 1.00 96.56 124 CYS A O 1
ATOM 1006 N N . SER A 1 125 ? -11.381 -5.428 8.808 1.00 97.62 125 SER A N 1
ATOM 1007 C CA . SER A 1 125 ? -11.678 -4.785 10.088 1.00 97.62 125 SER A CA 1
ATOM 1008 C C . SER A 1 125 ? -10.797 -3.550 10.202 1.00 97.62 125 SER A C 1
ATOM 1010 O O . SER A 1 125 ? -9.589 -3.686 10.356 1.00 97.62 125 SER A O 1
ATOM 1012 N N . ILE A 1 126 ? -11.379 -2.357 10.082 1.00 97.12 126 ILE A N 1
ATOM 1013 C CA . ILE A 1 126 ? -10.637 -1.091 10.022 1.00 97.12 126 ILE A CA 1
ATOM 1014 C C . ILE A 1 126 ? -11.183 -0.159 11.097 1.00 97.12 126 ILE A C 1
ATOM 1016 O O . ILE A 1 126 ? -12.360 0.202 11.060 1.00 97.12 126 ILE A O 1
ATOM 1020 N N . TYR A 1 127 ? -10.333 0.251 12.035 1.00 97.00 127 TYR A N 1
ATOM 1021 C CA . TYR A 1 127 ? -10.665 1.320 12.971 1.00 97.00 127 TYR A CA 1
ATOM 1022 C C . TYR A 1 127 ? -10.262 2.670 12.372 1.00 97.00 127 TYR A C 1
ATOM 1024 O O . TYR A 1 127 ? -9.076 2.955 12.202 1.00 97.00 127 TYR A O 1
ATOM 1032 N N . LEU A 1 128 ? -11.252 3.491 12.015 1.00 96.38 128 LEU A N 1
ATOM 1033 C CA . LEU A 1 128 ? -11.012 4.807 11.429 1.00 96.38 128 LEU A CA 1
ATOM 1034 C C . LEU A 1 128 ? -10.824 5.867 12.514 1.00 96.38 128 LEU A C 1
ATOM 1036 O O . LEU A 1 128 ? -11.676 6.037 13.385 1.00 96.38 128 LEU A O 1
ATOM 1040 N N . VAL A 1 129 ? -9.733 6.618 12.408 1.00 94.56 129 VAL A N 1
ATOM 1041 C CA . VAL A 1 129 ? -9.471 7.816 13.200 1.00 94.56 129 VAL A CA 1
ATOM 1042 C C . VAL A 1 129 ? -9.913 9.029 12.377 1.00 94.56 129 VAL A C 1
ATOM 1044 O O . VAL A 1 129 ? -9.321 9.293 11.325 1.00 94.56 129 VAL A O 1
ATOM 1047 N N . PRO A 1 130 ? -10.959 9.754 12.808 1.00 88.06 130 PRO A N 1
ATOM 1048 C CA . PRO A 1 130 ? -11.440 10.925 12.089 1.00 88.06 130 PRO A CA 1
ATOM 1049 C C . PRO A 1 130 ? -10.417 12.059 12.154 1.00 88.06 130 PRO A C 1
ATOM 1051 O O . PRO A 1 130 ? -9.671 12.189 13.130 1.00 88.06 130 PRO A O 1
ATOM 1054 N N . ARG A 1 131 ? -10.428 12.932 11.144 1.00 80.19 131 ARG A N 1
ATOM 1055 C CA . ARG A 1 131 ? -9.743 14.226 11.247 1.00 80.19 131 ARG A CA 1
ATOM 1056 C C . ARG A 1 131 ? -10.261 14.970 12.470 1.00 80.19 131 ARG A C 1
ATOM 1058 O O . ARG A 1 131 ? -11.464 15.196 12.587 1.00 80.19 131 ARG A O 1
ATOM 1065 N N . LYS A 1 132 ? -9.356 15.403 13.350 1.00 72.44 132 LYS A N 1
ATOM 1066 C CA . LYS A 1 132 ? -9.693 16.470 14.292 1.00 72.44 132 LYS A CA 1
ATOM 1067 C C . LYS A 1 132 ? -9.996 17.706 13.452 1.00 72.44 132 LYS A C 1
ATOM 1069 O O . LYS A 1 132 ? -9.151 18.131 12.666 1.00 72.44 132 LYS A O 1
ATOM 1074 N N . GLU A 1 133 ? -11.210 18.235 13.549 1.00 59.12 133 GLU A N 1
ATOM 1075 C CA . GLU A 1 133 ? -11.515 19.533 12.958 1.00 59.12 133 GLU A CA 1
ATOM 1076 C C . GLU A 1 133 ? -10.536 20.549 13.560 1.00 59.12 133 GLU A C 1
ATOM 1078 O O . GLU A 1 133 ? -10.520 20.747 14.771 1.00 59.12 133 GLU A O 1
ATOM 1083 N N . GLU A 1 134 ? -9.713 21.195 12.726 1.00 52.78 134 GLU A N 1
ATOM 1084 C CA . GLU A 1 134 ? -8.706 22.183 13.161 1.00 52.78 134 GLU A CA 1
ATOM 1085 C C . GLU A 1 134 ? -9.321 23.385 13.915 1.00 52.78 134 GLU A C 1
ATOM 1087 O O . GLU A 1 134 ? -8.600 24.184 14.506 1.00 52.78 134 GLU A O 1
ATOM 1092 N N . ASN A 1 135 ? -10.656 23.489 13.938 1.00 52.91 135 ASN A N 1
ATOM 1093 C CA . ASN A 1 135 ? -11.425 24.526 14.624 1.00 52.91 135 ASN A CA 1
ATOM 1094 C C . ASN A 1 135 ? -12.119 24.049 15.912 1.00 52.91 135 ASN A C 1
ATOM 1096 O O . ASN A 1 135 ? -12.837 24.834 16.534 1.00 52.91 135 ASN A O 1
ATOM 1100 N N . VAL A 1 136 ? -11.941 22.791 16.325 1.00 56.31 136 VAL A N 1
ATOM 1101 C CA . VAL A 1 136 ? -12.466 22.324 17.610 1.00 56.31 136 VAL A CA 1
ATOM 1102 C C . VAL A 1 136 ? -11.430 22.636 18.676 1.00 56.31 136 VAL A C 1
ATOM 1104 O O . VAL A 1 136 ? -10.449 21.921 18.868 1.00 56.31 136 VAL A O 1
ATOM 1107 N N . ILE A 1 137 ? -11.665 23.743 19.377 1.00 63.22 137 ILE A N 1
ATOM 1108 C CA . ILE A 1 137 ? -11.053 23.989 20.678 1.00 63.22 137 ILE A CA 1
ATOM 1109 C C . ILE A 1 137 ? -11.634 22.926 21.616 1.00 63.22 137 ILE A C 1
ATOM 1111 O O . ILE A 1 137 ? -12.756 23.061 22.103 1.00 63.22 137 ILE A O 1
ATOM 1115 N N . GLU A 1 138 ? -10.901 21.832 21.814 1.00 54.88 138 GLU A N 1
ATOM 1116 C CA . GLU A 1 138 ? -11.176 20.887 22.893 1.00 54.88 138 GLU A CA 1
ATOM 1117 C C . GLU A 1 138 ? -10.889 21.629 24.205 1.00 54.88 138 GLU A C 1
ATOM 1119 O O . GLU A 1 138 ? -9.738 21.914 24.538 1.00 54.88 138 GLU A O 1
ATOM 1124 N N . PHE A 1 139 ? -11.947 22.025 24.914 1.00 55.88 139 PHE A N 1
ATOM 1125 C CA . PHE A 1 139 ? -11.802 22.519 26.276 1.00 55.88 139 PHE A CA 1
ATOM 1126 C C . PHE A 1 139 ? -11.395 21.334 27.147 1.00 55.88 139 PHE A C 1
ATOM 1128 O O . PHE A 1 139 ? -12.108 20.335 27.203 1.00 55.88 139 PHE A O 1
ATOM 1135 N N . ASP A 1 140 ? -10.245 21.448 27.802 1.00 52.19 140 ASP A N 1
ATOM 1136 C CA . ASP A 1 140 ? -9.869 20.545 28.879 1.00 52.19 140 ASP A CA 1
ATOM 1137 C C . ASP A 1 140 ? -10.901 20.691 30.008 1.00 52.19 140 ASP A C 1
ATOM 1139 O O . ASP A 1 140 ? -11.077 21.785 30.559 1.00 52.19 140 ASP A O 1
ATOM 1143 N N . ASP A 1 141 ? -11.590 19.598 30.348 1.00 57.75 141 ASP A N 1
ATOM 1144 C CA . ASP A 1 141 ? -12.536 19.545 31.468 1.00 57.75 141 ASP A CA 1
ATOM 1145 C C . ASP A 1 141 ? -11.860 19.903 32.814 1.00 57.75 141 ASP A C 1
ATOM 1147 O O . ASP A 1 141 ? -12.553 20.200 33.793 1.00 57.75 141 ASP A O 1
ATOM 1151 N N . GLU A 1 142 ? -10.520 19.951 32.870 1.00 58.56 142 GLU A N 1
ATOM 1152 C CA . GLU A 1 142 ? -9.739 20.337 34.047 1.00 58.56 142 GLU A CA 1
ATOM 1153 C C . GLU A 1 142 ? -9.257 21.803 34.070 1.00 58.56 142 GLU A C 1
ATOM 1155 O O . GLU A 1 142 ? -8.889 22.293 35.143 1.00 58.56 142 GLU A O 1
ATOM 1160 N N . GLN A 1 143 ? -9.296 22.563 32.965 1.00 54.84 143 GLN A N 1
ATOM 1161 C CA . GLN A 1 143 ? -8.697 23.911 32.921 1.00 54.84 143 GLN A CA 1
ATOM 1162 C C . GLN A 1 143 ? -9.655 25.006 32.435 1.00 54.84 143 GLN A C 1
ATOM 1164 O O . GLN A 1 143 ? -9.619 25.489 31.306 1.00 54.84 143 GLN A O 1
ATOM 1169 N N . LYS A 1 144 ? -10.469 25.505 33.372 1.00 50.72 144 LYS A N 1
ATOM 1170 C CA . LYS A 1 144 ? -11.226 26.763 33.237 1.00 50.72 144 LYS A CA 1
ATOM 1171 C C . LYS A 1 144 ? -10.349 28.020 33.379 1.00 50.72 144 LYS A C 1
ATOM 1173 O O . LYS A 1 144 ? -10.649 28.837 34.247 1.00 50.72 144 LYS A O 1
ATOM 1178 N N . ILE A 1 145 ? -9.312 28.244 32.568 1.00 47.88 145 ILE A N 1
ATOM 1179 C CA . ILE A 1 145 ? -8.695 29.587 32.489 1.00 47.88 145 ILE A CA 1
ATOM 1180 C C . ILE A 1 145 ? -8.245 29.912 31.058 1.00 47.88 145 ILE A C 1
ATOM 1182 O O . ILE A 1 145 ? -7.468 29.184 30.457 1.00 47.88 145 ILE A O 1
ATOM 1186 N N . ILE A 1 146 ? -8.729 31.047 30.543 1.00 40.97 146 ILE A N 1
ATOM 1187 C CA . ILE A 1 146 ? -8.211 31.715 29.343 1.00 40.97 146 ILE A CA 1
ATOM 1188 C C . ILE A 1 146 ? -7.130 32.695 29.812 1.00 40.97 146 ILE A C 1
ATOM 1190 O O . ILE A 1 146 ? -7.445 33.606 30.582 1.00 40.97 146 ILE A O 1
ATOM 1194 N N . GLU A 1 147 ? -5.893 32.551 29.339 1.00 36.41 147 GLU A N 1
ATOM 1195 C CA . GLU A 1 147 ? -4.895 33.623 29.433 1.00 36.41 147 GLU A CA 1
ATOM 1196 C C . GLU A 1 147 ? -4.845 34.432 28.128 1.00 36.41 147 GLU A C 1
ATOM 1198 O O . GLU A 1 147 ? -5.085 33.908 27.041 1.00 36.41 147 GLU A O 1
ATOM 1203 N N . LYS A 1 148 ? -4.645 35.743 28.296 1.00 40.03 148 LYS A N 1
ATOM 1204 C CA . LYS A 1 148 ? -4.761 36.804 27.283 1.00 40.03 148 LYS A CA 1
ATOM 1205 C C . LYS A 1 148 ? -3.663 36.787 26.229 1.00 40.03 148 LYS A C 1
ATOM 1207 O O . LYS A 1 148 ? -2.503 36.529 26.610 1.00 40.03 148 LYS A O 1
#

Secondary structure (DSSP, 8-state):
---PEEEEEE-TTTTTT--S-SEEEEESEEEEEE-TTTTTT-EEEEEEEEES-EEEEE-TTTT-S-EEEEEEEEEEEEEEEEE-TTTTTT-EEEEEEEEEEEEEEEETTTTTT-EEEEEEEES-EEEEEPPPPTT-----TT------

Radius of gyration: 17.53 Å; chains: 1; bounding box: 29×60×50 Å

Sequence (148 aa):
MYFSCTISSLAPVAFAGLSHIDHLWFRNSQIDVIAMEAFHYLTNIDYIYFHKTKIGRIERKAFSKMYQIDHLYFKDSIEIGMIESEAFSGSQIDELIMDGVTIESAHDTFLLNIDSKNTIMKNCSIYLVPRKEENVIEFDDEQKIIEK

Foldseek 3Di:
DDDAAEAAELDACNPPPVPPEQEAEAESYEYAELDANSVAPAENHAEDEYELYEYNEQEANSQAHHENYAEYEDDYNYEYAEYEANSNAHHAYAEYEYELYEYNEYEPRSVPRHNYNYYYYYNYHYDYDYDDPPPDPPDDPPDPDDDD